Protein AF-A0A7X9A433-F1 (afdb_monomer)

Sequence (56 aa):
MSLSFWLGIIQQGIMYGIMALGVYLTFRVLNYADLSVDGTFALGAAVVCTAIVNGI

Solvent-accessible surface area (backbone atoms only — not comparable to full-atom values): 3236 Å² total; per-residue (Å²): 136,59,72,66,57,58,52,49,52,52,54,51,50,55,55,50,50,56,52,50,50,54,37,51,50,35,34,74,72,69,76,40,83,58,56,62,63,61,52,50,52,54,51,51,51,51,52,51,51,51,36,54,75,71,74,102

Mean predicted aligned error: 5.98 Å

pLDDT: mean 88.22, std 6.55, range [65.25, 96.94]

Foldseek 3Di:
DDPVVVVVVVVVVVVVVVVVVVQVVCCVPVVDRPCVVVVVVVVVVVVVVVCVVVVD

Secondary structure (DSSP, 8-state):
--HHHHHHHHHHHHHHHHHHHHHHHHHHHHSS---HHHHHHHHHHHHHHHHHHTT-

Structure (mmCIF, N/CA/C/O backbone):
data_AF-A0A7X9A433-F1
#
_entry.id   AF-A0A7X9A433-F1
#
loop_
_atom_site.group_PDB
_atom_site.id
_atom_site.type_symbol
_atom_site.label_atom_id
_atom_site.label_alt_id
_atom_site.label_comp_id
_atom_site.label_asym_id
_atom_site.label_entity_id
_atom_site.label_seq_id
_atom_site.pdbx_PDB_ins_code
_atom_site.Cartn_x
_atom_site.Cartn_y
_atom_site.Cartn_z
_atom_site.occupancy
_atom_site.B_iso_or_equiv
_atom_site.auth_seq_id
_atom_site.auth_comp_id
_atom_site.auth_asym_id
_atom_site.auth_atom_id
_atom_site.pdbx_PDB_model_num
ATOM 1 N N . MET A 1 1 ? 27.429 2.785 1.464 1.00 65.25 1 MET A N 1
ATOM 2 C CA . MET A 1 1 ? 25.998 3.149 1.567 1.00 65.25 1 MET A CA 1
ATOM 3 C C . MET A 1 1 ? 25.782 4.382 0.707 1.00 65.25 1 MET A C 1
ATOM 5 O O . MET A 1 1 ? 26.342 5.421 1.031 1.00 65.25 1 MET A O 1
ATOM 9 N N . SER A 1 2 ? 25.107 4.253 -0.436 1.00 88.69 2 SER A N 1
ATOM 10 C CA . SER A 1 2 ? 24.899 5.374 -1.361 1.00 88.69 2 SER A CA 1
ATOM 11 C C . SER A 1 2 ? 23.825 6.334 -0.837 1.00 88.69 2 SER A C 1
ATOM 13 O O . SER A 1 2 ? 22.935 5.931 -0.090 1.00 88.69 2 SER A O 1
ATOM 15 N N . LEU A 1 3 ? 23.881 7.602 -1.250 1.00 85.44 3 LEU A N 1
ATOM 16 C CA . LEU A 1 3 ? 22.850 8.600 -0.934 1.00 85.44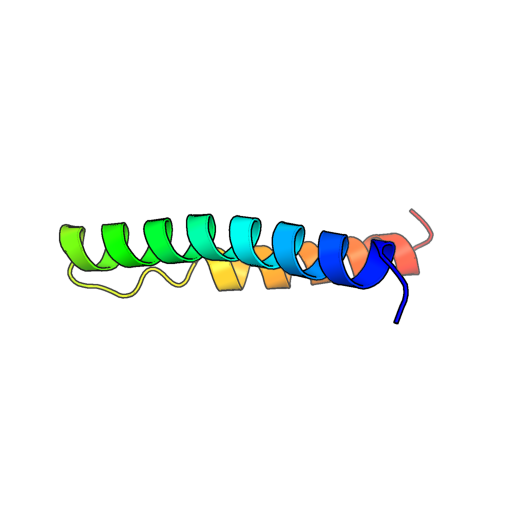 3 LEU A CA 1
ATOM 17 C C . LEU A 1 3 ? 21.453 8.159 -1.416 1.00 85.44 3 LEU A C 1
ATOM 19 O O . LEU A 1 3 ? 20.457 8.391 -0.737 1.00 85.44 3 LEU A O 1
ATOM 23 N N . SER A 1 4 ? 21.389 7.447 -2.544 1.00 90.75 4 SER A N 1
ATOM 24 C CA . SER A 1 4 ? 20.155 6.888 -3.109 1.00 90.75 4 SER A CA 1
ATOM 25 C C . SER A 1 4 ? 19.452 5.908 -2.169 1.00 90.75 4 SER A C 1
ATOM 27 O O . SER A 1 4 ? 18.227 5.875 -2.126 1.00 90.75 4 SER A O 1
ATOM 29 N N . PHE A 1 5 ? 20.211 5.133 -1.390 1.00 90.56 5 PHE A N 1
ATOM 30 C CA . PHE A 1 5 ? 19.645 4.190 -0.426 1.00 90.56 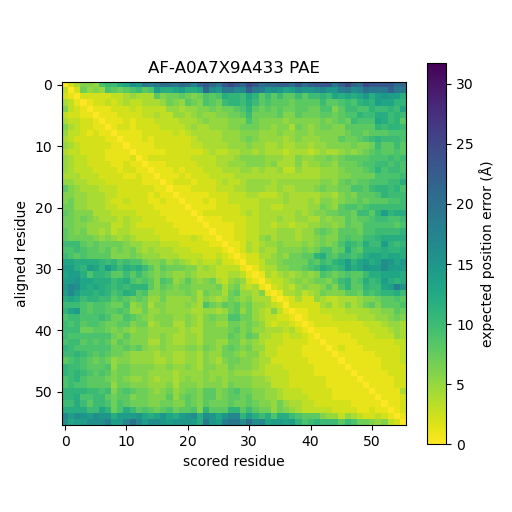5 PHE A CA 1
ATOM 31 C C . PHE A 1 5 ? 18.914 4.920 0.708 1.00 90.56 5 PHE A C 1
ATOM 33 O O . PHE A 1 5 ? 17.780 4.583 1.038 1.00 90.56 5 PHE A O 1
ATOM 40 N N . TRP A 1 6 ? 19.533 5.970 1.253 1.00 92.06 6 TRP A N 1
ATOM 41 C CA . TRP A 1 6 ? 18.933 6.791 2.307 1.00 92.06 6 TRP A CA 1
ATOM 42 C C . TRP A 1 6 ? 17.682 7.532 1.832 1.00 92.06 6 TRP A C 1
ATOM 44 O O . TRP A 1 6 ? 16.680 7.556 2.545 1.00 92.06 6 TRP A O 1
ATOM 54 N N . LEU A 1 7 ? 17.708 8.079 0.612 1.00 93.94 7 LEU A N 1
ATOM 55 C CA . LEU A 1 7 ? 16.532 8.709 0.006 1.00 93.94 7 LEU A CA 1
ATOM 56 C C . LEU A 1 7 ? 15.381 7.711 -0.190 1.00 93.94 7 LEU A C 1
ATOM 58 O O . LEU A 1 7 ? 14.240 8.040 0.128 1.00 93.94 7 LEU A O 1
ATOM 62 N N . GLY A 1 8 ? 15.679 6.484 -0.633 1.00 93.19 8 GLY A N 1
ATOM 63 C CA . GLY A 1 8 ? 14.676 5.427 -0.788 1.00 93.19 8 GLY A CA 1
ATOM 64 C C . GLY A 1 8 ? 13.993 5.050 0.530 1.00 93.19 8 GLY A C 1
ATOM 65 O O . GLY A 1 8 ? 12.770 4.942 0.577 1.00 93.19 8 GLY A O 1
ATOM 66 N N . ILE A 1 9 ? 14.756 4.927 1.622 1.00 93.88 9 ILE A N 1
ATOM 67 C CA . ILE A 1 9 ? 14.194 4.636 2.953 1.00 93.88 9 ILE A CA 1
ATOM 68 C C . ILE A 1 9 ? 13.247 5.749 3.405 1.00 93.88 9 ILE A C 1
ATOM 70 O O . ILE A 1 9 ? 12.146 5.466 3.875 1.00 93.88 9 ILE A O 1
ATOM 74 N N . ILE A 1 10 ? 13.660 7.011 3.258 1.00 94.50 10 ILE A N 1
ATOM 75 C CA . ILE A 1 10 ? 12.849 8.164 3.670 1.00 94.50 10 ILE A CA 1
ATOM 76 C C . ILE A 1 10 ? 11.552 8.217 2.858 1.00 94.50 10 ILE A C 1
ATOM 78 O O . ILE A 1 10 ? 10.477 8.402 3.428 1.00 94.50 10 ILE A O 1
ATOM 82 N N . GLN A 1 11 ? 11.638 8.003 1.545 1.00 94.38 11 GLN A N 1
ATOM 83 C CA . GLN A 1 11 ? 10.470 7.968 0.670 1.00 94.38 11 GLN A CA 1
ATOM 84 C C . GLN A 1 11 ? 9.487 6.866 1.084 1.00 94.38 11 GLN A C 1
ATOM 86 O O . GLN A 1 11 ? 8.294 7.138 1.232 1.00 94.38 11 GLN A O 1
ATOM 91 N N . GLN A 1 12 ? 9.978 5.646 1.318 1.00 91.31 12 GLN A N 1
ATOM 92 C CA . GLN A 1 12 ? 9.134 4.527 1.732 1.00 91.31 12 GLN A CA 1
ATOM 93 C C . GLN A 1 12 ? 8.506 4.7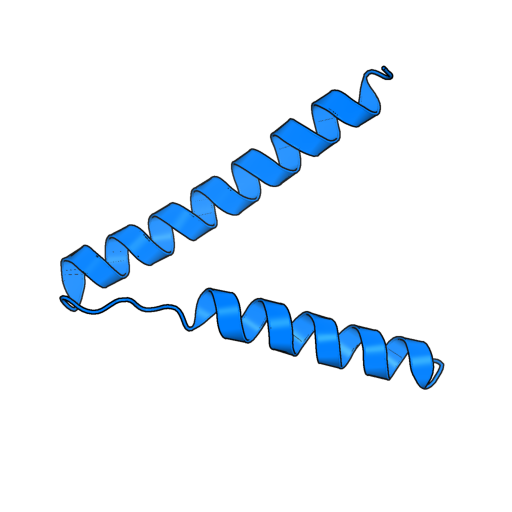78 3.114 1.00 91.31 12 GLN A C 1
ATOM 95 O O . GLN A 1 12 ? 7.318 4.526 3.310 1.00 91.31 12 GLN A O 1
ATOM 100 N N . GLY A 1 13 ? 9.277 5.326 4.060 1.00 92.4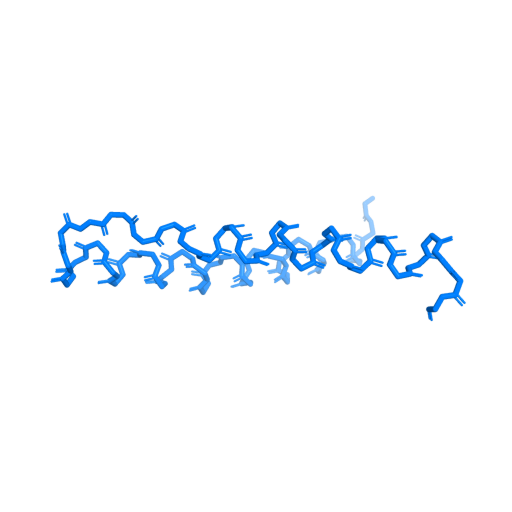4 13 GLY A N 1
ATOM 101 C CA . GLY A 1 13 ? 8.809 5.649 5.409 1.00 92.44 13 GLY A CA 1
ATOM 102 C C . GLY A 1 13 ? 7.702 6.704 5.428 1.00 92.44 13 GLY A C 1
ATOM 103 O O . GLY A 1 13 ? 6.720 6.544 6.150 1.00 92.44 13 GLY A O 1
ATOM 104 N N . ILE A 1 14 ? 7.806 7.744 4.594 1.00 93.81 14 ILE A N 1
ATOM 105 C CA . ILE A 1 14 ? 6.748 8.758 4.451 1.00 93.81 14 ILE A CA 1
ATOM 106 C C . ILE A 1 14 ? 5.479 8.138 3.847 1.00 93.81 14 ILE A C 1
ATOM 108 O O . ILE A 1 14 ? 4.378 8.418 4.322 1.00 93.81 14 ILE A O 1
ATOM 112 N N . MET A 1 15 ? 5.622 7.260 2.848 1.00 90.12 15 MET A N 1
ATOM 113 C CA . MET A 1 15 ? 4.490 6.549 2.241 1.00 90.12 15 MET A CA 1
ATOM 114 C C . MET A 1 15 ? 3.748 5.677 3.267 1.00 90.12 15 MET A C 1
ATOM 116 O O . MET A 1 15 ? 2.529 5.795 3.412 1.00 90.12 15 MET A O 1
ATOM 120 N N . TYR A 1 16 ? 4.479 4.861 4.036 1.00 88.62 16 TYR A N 1
ATOM 121 C CA . TYR A 1 16 ? 3.890 4.035 5.096 1.00 88.62 16 TYR A CA 1
ATOM 122 C C . TYR A 1 16 ? 3.339 4.865 6.266 1.00 88.62 16 TYR A C 1
ATOM 124 O O . TYR A 1 16 ? 2.365 4.458 6.895 1.00 88.62 16 TYR A O 1
ATOM 132 N N . GLY A 1 17 ? 3.891 6.052 6.535 1.00 91.00 17 GLY A N 1
ATOM 133 C CA . GLY A 1 17 ? 3.367 6.969 7.551 1.00 91.00 17 GLY A CA 1
ATOM 134 C C . GLY A 1 17 ? 1.947 7.459 7.244 1.00 91.00 17 GLY A C 1
ATOM 135 O O . GLY A 1 17 ? 1.091 7.467 8.129 1.00 91.00 17 GLY A O 1
ATOM 136 N N . ILE A 1 18 ? 1.665 7.808 5.984 1.00 89.00 18 ILE A N 1
ATOM 137 C CA . ILE A 1 18 ? 0.311 8.199 5.547 1.00 89.00 18 ILE A CA 1
ATOM 138 C C . ILE A 1 18 ? -0.652 7.007 5.645 1.00 89.00 18 ILE A C 1
ATOM 140 O O . ILE A 1 18 ? -1.784 7.161 6.104 1.00 89.00 18 ILE A O 1
ATOM 144 N N . MET A 1 19 ? -0.195 5.811 5.272 1.00 87.81 19 MET A N 1
ATOM 145 C CA . MET A 1 19 ? -0.979 4.578 5.393 1.00 87.81 19 MET A CA 1
ATOM 146 C C . MET A 1 19 ? -1.342 4.268 6.859 1.00 87.81 19 MET A C 1
ATOM 148 O O . MET A 1 19 ? -2.509 4.008 7.158 1.00 87.81 19 MET A O 1
ATOM 152 N N . ALA A 1 20 ? -0.397 4.413 7.793 1.00 87.94 20 ALA A N 1
ATOM 153 C CA . ALA A 1 20 ? -0.646 4.240 9.226 1.00 87.94 20 ALA A CA 1
ATOM 154 C C . ALA A 1 20 ? -1.648 5.265 9.798 1.00 87.94 20 ALA A C 1
ATOM 156 O O . ALA A 1 20 ? -2.454 4.921 10.665 1.00 87.94 20 ALA A O 1
ATOM 157 N N . LEU A 1 21 ? -1.650 6.508 9.297 1.00 89.12 21 LEU A N 1
ATOM 158 C CA . LEU A 1 21 ? -2.655 7.514 9.672 1.00 89.12 21 LEU A CA 1
ATOM 159 C C . LEU A 1 21 ? -4.071 7.115 9.236 1.00 89.12 21 LEU A C 1
ATOM 161 O O . LEU A 1 21 ? -5.018 7.335 9.991 1.00 89.12 21 LEU A O 1
ATOM 165 N N . GLY A 1 22 ? -4.222 6.501 8.058 1.00 86.44 22 GLY A N 1
ATOM 166 C CA . GLY A 1 22 ? -5.506 5.969 7.589 1.00 86.44 22 GLY A CA 1
ATOM 167 C C . GLY A 1 22 ? -6.063 4.894 8.525 1.00 86.44 22 GLY A C 1
ATOM 168 O O . GLY A 1 22 ? -7.215 4.983 8.947 1.00 86.44 22 GLY A O 1
ATOM 169 N N . VAL A 1 23 ? -5.213 3.947 8.931 1.00 85.94 23 VAL A N 1
ATOM 170 C CA . VAL A 1 23 ? -5.564 2.893 9.899 1.00 85.94 23 VAL A CA 1
ATOM 171 C C . VAL A 1 23 ? -5.916 3.489 11.268 1.00 85.94 23 VAL A C 1
ATOM 173 O O . VAL A 1 23 ? -6.896 3.096 11.896 1.00 85.94 23 VAL A O 1
ATOM 176 N N . TYR A 1 24 ? -5.164 4.486 11.738 1.00 87.81 24 TYR A N 1
ATOM 177 C CA . TYR A 1 24 ? -5.474 5.161 13.002 1.00 87.81 24 TYR A CA 1
ATOM 178 C C . TYR A 1 24 ? -6.854 5.842 12.986 1.00 87.81 24 TYR A C 1
ATOM 180 O O . TYR A 1 24 ? -7.602 5.760 13.964 1.00 87.81 24 TYR A O 1
ATOM 188 N N . LEU A 1 25 ? -7.211 6.503 11.881 1.00 88.19 25 LEU A N 1
ATOM 189 C CA . LEU A 1 25 ? -8.507 7.167 11.735 1.00 88.19 25 LEU A CA 1
ATOM 190 C C . LEU A 1 25 ? -9.666 6.167 11.751 1.00 88.19 25 LEU A C 1
ATOM 192 O O . LEU A 1 25 ? -10.664 6.413 12.430 1.00 88.19 25 LEU A O 1
ATOM 196 N N . THR A 1 26 ? -9.539 5.034 11.059 1.00 83.62 26 THR A N 1
ATOM 197 C CA . THR A 1 26 ? -10.590 4.006 11.031 1.00 83.62 26 THR A CA 1
ATOM 198 C C . THR A 1 26 ? -10.769 3.339 12.390 1.00 83.62 26 THR A C 1
ATOM 200 O O . THR A 1 26 ? -11.907 3.210 12.845 1.00 83.62 26 THR A O 1
ATOM 203 N N . PHE A 1 2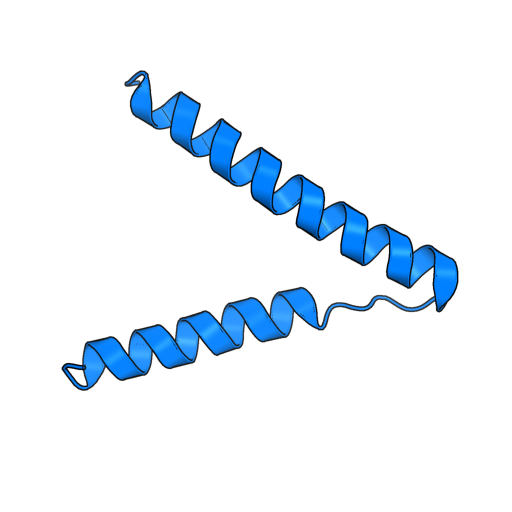7 ? -9.679 3.057 13.113 1.00 85.44 27 PHE A N 1
ATOM 204 C CA . PHE A 1 27 ? -9.756 2.620 14.510 1.00 85.44 27 PHE A CA 1
ATOM 205 C C . PHE A 1 27 ? -10.491 3.628 15.398 1.00 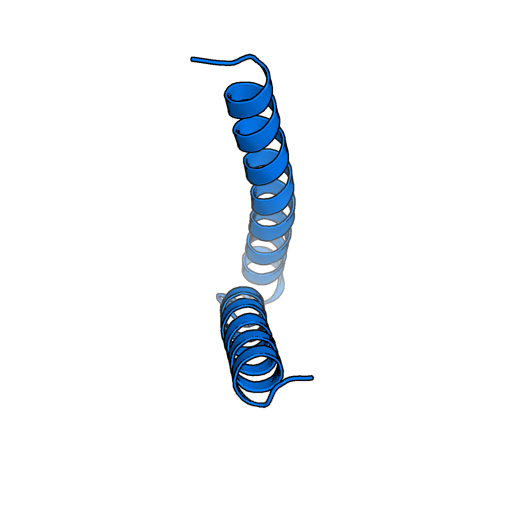85.44 27 PHE A C 1
ATOM 207 O O . PHE A 1 27 ? -11.309 3.235 16.228 1.00 85.44 27 PHE A O 1
ATOM 214 N N . ARG A 1 28 ? -10.221 4.927 15.221 1.00 87.00 28 ARG A N 1
ATOM 215 C CA . ARG A 1 28 ? -10.828 5.990 16.033 1.00 87.00 28 ARG A CA 1
ATOM 216 C C . ARG A 1 28 ? -12.311 6.216 15.728 1.00 87.00 28 ARG A C 1
ATOM 218 O O . ARG A 1 28 ? -13.045 6.613 16.629 1.00 87.00 28 ARG A O 1
ATOM 225 N N . VAL A 1 29 ? -12.742 6.014 14.483 1.00 89.00 29 VAL A N 1
ATOM 226 C CA . VAL A 1 29 ? -14.124 6.277 14.045 1.00 89.00 29 VAL A CA 1
ATOM 227 C C . VAL A 1 29 ? -15.014 5.040 14.173 1.00 89.00 29 VAL A C 1
ATOM 229 O O . VAL A 1 29 ? -16.121 5.147 14.693 1.00 89.00 29 VAL A O 1
ATOM 232 N N . LEU A 1 30 ? -14.553 3.874 13.709 1.00 83.25 30 LEU A N 1
ATOM 233 C CA . LEU A 1 30 ? -15.359 2.649 13.639 1.00 83.25 30 LEU A CA 1
ATOM 234 C C . LEU A 1 30 ? -15.147 1.689 14.820 1.00 83.25 30 LEU A C 1
ATOM 236 O O . LEU A 1 30 ? -15.864 0.695 14.906 1.00 83.25 30 LEU A O 1
ATOM 240 N N . ASN A 1 31 ? -14.187 1.949 15.721 1.00 80.62 31 ASN A N 1
ATOM 241 C CA . ASN A 1 31 ? -13.761 1.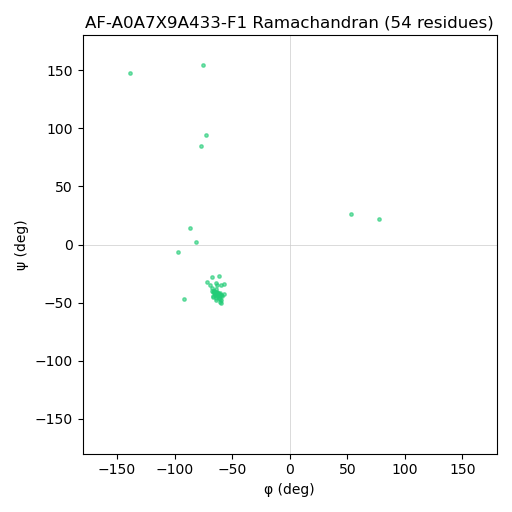002 16.767 1.00 80.62 31 ASN A CA 1
ATOM 242 C C . ASN A 1 31 ? -13.374 -0.388 16.213 1.00 80.62 31 ASN A C 1
ATOM 244 O O . ASN A 1 31 ? -13.467 -1.395 16.914 1.00 80.62 31 ASN A O 1
ATOM 248 N N . TYR A 1 32 ? -12.938 -0.456 14.953 1.00 78.88 32 TYR A N 1
ATOM 249 C CA . TYR A 1 32 ? -12.487 -1.681 14.302 1.00 78.88 32 TYR A CA 1
ATOM 250 C C . TYR A 1 32 ? -11.245 -1.410 13.450 1.00 78.88 32 TYR A C 1
ATOM 252 O O . TYR A 1 32 ? -11.081 -0.325 12.893 1.00 78.88 32 TYR A O 1
ATOM 260 N N . ALA A 1 33 ? -10.374 -2.417 13.373 1.00 73.50 33 ALA A N 1
ATOM 261 C CA . ALA A 1 33 ? -9.152 -2.400 12.586 1.00 73.50 33 ALA A CA 1
ATOM 262 C C . ALA A 1 33 ? -9.479 -2.511 11.094 1.00 73.50 33 ALA A C 1
ATOM 264 O O . ALA A 1 33 ? -9.627 -3.617 10.575 1.00 73.50 33 ALA A O 1
ATOM 265 N N . ASP A 1 34 ? -9.587 -1.389 10.386 1.00 74.31 34 ASP A N 1
ATOM 266 C CA . ASP A 1 34 ? -9.749 -1.440 8.933 1.00 74.31 34 ASP A CA 1
ATOM 267 C C . ASP A 1 34 ? -8.404 -1.752 8.252 1.00 74.31 34 ASP A C 1
ATOM 269 O O . ASP A 1 34 ? -7.653 -0.865 7.850 1.00 74.31 34 ASP A O 1
ATOM 273 N N . LEU A 1 35 ? -8.092 -3.049 8.170 1.00 80.19 35 LEU A N 1
ATOM 274 C CA . LEU A 1 35 ? -6.917 -3.616 7.495 1.00 80.19 35 LEU A CA 1
ATOM 275 C C . LEU A 1 35 ? -7.172 -3.871 5.994 1.00 80.19 35 LEU A C 1
ATOM 277 O O . LEU A 1 35 ? -6.405 -4.579 5.338 1.00 80.19 35 LEU A O 1
ATOM 281 N N . SER A 1 36 ? -8.242 -3.310 5.415 1.00 80.00 36 SER A N 1
ATOM 282 C CA . SER A 1 36 ? -8.551 -3.457 3.982 1.00 80.00 36 SER A CA 1
ATOM 283 C C . SER A 1 36 ? -7.457 -2.874 3.072 1.00 80.00 36 SER A C 1
ATOM 285 O O . SER A 1 36 ? -7.239 -3.363 1.959 1.00 80.00 36 SER A O 1
ATOM 287 N N . VAL A 1 37 ? -6.710 -1.880 3.562 1.00 75.94 37 VAL A N 1
ATOM 288 C CA . VAL A 1 37 ? -5.570 -1.268 2.861 1.00 75.94 37 VAL A CA 1
ATOM 289 C C . VAL A 1 37 ? -4.408 -2.254 2.692 1.00 75.94 37 VAL A C 1
ATOM 291 O O . VAL A 1 37 ? -3.828 -2.331 1.610 1.00 75.94 37 VAL A O 1
ATOM 294 N N . ASP A 1 38 ? -4.109 -3.069 3.706 1.00 81.56 38 ASP A N 1
ATOM 295 C CA . ASP A 1 38 ? -3.086 -4.119 3.591 1.00 81.56 38 ASP A CA 1
ATOM 296 C C . ASP A 1 38 ? -3.506 -5.201 2.585 1.00 81.56 38 ASP A C 1
ATOM 298 O O . ASP A 1 38 ? -2.707 -5.648 1.756 1.00 81.56 38 ASP A O 1
ATOM 302 N N . GLY A 1 39 ? -4.790 -5.579 2.599 1.00 82.94 39 GLY A N 1
ATOM 303 C CA . GLY A 1 39 ? -5.348 -6.552 1.657 1.00 82.94 39 GLY A CA 1
ATOM 304 C C . GLY A 1 39 ? -5.322 -6.069 0.203 1.00 82.94 39 GLY A C 1
ATOM 305 O O . GLY A 1 39 ? -4.956 -6.826 -0.697 1.00 82.94 39 GLY A O 1
ATOM 306 N N . THR A 1 40 ? -5.665 -4.801 -0.037 1.00 86.25 40 THR A N 1
ATOM 307 C CA . THR A 1 40 ? -5.659 -4.205 -1.385 1.00 86.25 40 THR A CA 1
ATOM 308 C C . THR A 1 40 ? -4.247 -4.038 -1.947 1.00 86.25 40 THR A C 1
ATOM 310 O O . THR A 1 40 ? -4.053 -4.278 -3.140 1.00 86.25 40 THR A O 1
ATOM 313 N N . PHE A 1 41 ? -3.246 -3.735 -1.112 1.00 86.19 41 PHE A N 1
ATOM 314 C CA . PHE A 1 41 ? -1.839 -3.709 -1.533 1.00 86.19 41 PHE A CA 1
ATOM 315 C C . PHE A 1 41 ? -1.329 -5.092 -1.959 1.00 86.19 41 PHE A C 1
ATOM 317 O O . PHE A 1 41 ? -0.739 -5.225 -3.034 1.00 86.19 41 PHE A O 1
ATOM 324 N N . ALA A 1 42 ? -1.582 -6.131 -1.155 1.00 89.00 42 ALA A N 1
ATOM 325 C CA . ALA A 1 42 ? -1.165 -7.496 -1.478 1.00 89.00 42 ALA A CA 1
ATOM 326 C C . ALA A 1 42 ? -1.872 -8.035 -2.734 1.00 89.00 42 ALA A C 1
ATOM 328 O O . ALA A 1 42 ? -1.231 -8.638 -3.597 1.00 89.00 42 ALA A O 1
ATOM 329 N N . LEU A 1 43 ? -3.178 -7.773 -2.873 1.00 92.00 43 LEU A N 1
ATOM 330 C CA . LEU A 1 43 ? -3.948 -8.153 -4.059 1.00 92.00 43 LEU A CA 1
ATOM 331 C C . LEU A 1 43 ? -3.441 -7.429 -5.312 1.00 92.00 43 LEU A C 1
ATOM 333 O O . LEU A 1 43 ? -3.233 -8.066 -6.341 1.00 92.00 43 LEU A O 1
ATOM 337 N N . GLY A 1 44 ? -3.203 -6.117 -5.228 1.00 91.69 44 GLY A N 1
ATOM 338 C CA . GLY A 1 44 ? -2.647 -5.337 -6.334 1.00 91.69 44 GLY A CA 1
ATOM 339 C C . GLY A 1 44 ? -1.277 -5.858 -6.770 1.00 91.69 44 GLY A C 1
ATOM 340 O O . GLY A 1 44 ? -1.048 -6.051 -7.962 1.00 91.69 44 GLY A O 1
ATOM 341 N N . ALA A 1 45 ? -0.400 -6.179 -5.815 1.00 91.94 45 ALA A N 1
ATOM 342 C CA . ALA A 1 45 ? 0.893 -6.797 -6.101 1.00 91.94 45 ALA A CA 1
ATOM 343 C C . ALA A 1 45 ? 0.742 -8.167 -6.781 1.00 91.94 45 ALA A C 1
ATOM 345 O O . ALA A 1 45 ? 1.442 -8.445 -7.752 1.00 91.94 45 ALA A O 1
ATOM 346 N N . ALA A 1 46 ? -0.196 -9.003 -6.325 1.00 94.69 46 ALA A N 1
ATOM 347 C CA . ALA A 1 46 ? -0.480 -10.287 -6.959 1.00 94.69 46 ALA A CA 1
ATOM 348 C C . ALA A 1 46 ? -0.963 -10.115 -8.409 1.00 94.69 46 ALA A C 1
ATOM 350 O O . ALA A 1 46 ? -0.469 -10.812 -9.289 1.00 94.69 46 ALA A O 1
ATOM 351 N N . VAL A 1 47 ? -1.867 -9.164 -8.671 1.00 95.31 47 VAL A N 1
ATOM 352 C CA . VAL A 1 47 ? -2.374 -8.860 -10.022 1.00 95.31 47 VAL A CA 1
ATOM 353 C C . VAL A 1 47 ? -1.269 -8.327 -10.938 1.00 95.31 47 VAL A C 1
ATOM 355 O O . VAL A 1 47 ? -1.178 -8.726 -12.095 1.00 95.31 47 VAL A O 1
ATOM 358 N N . VAL A 1 48 ? -0.398 -7.452 -10.436 1.00 95.56 48 VAL A N 1
ATOM 359 C CA . VAL A 1 48 ? 0.741 -6.944 -11.215 1.00 95.56 48 VAL A CA 1
ATOM 360 C C . VAL A 1 48 ? 1.737 -8.065 -11.507 1.00 95.56 48 VAL A C 1
ATOM 362 O O . VAL A 1 48 ? 2.174 -8.214 -12.644 1.00 95.56 48 VAL A O 1
ATOM 365 N N . CYS A 1 49 ? 2.058 -8.903 -10.520 1.00 95.62 49 CYS A N 1
ATOM 366 C CA . CYS A 1 49 ? 2.925 -10.062 -10.726 1.00 95.62 49 CYS A CA 1
ATOM 367 C C . CYS A 1 49 ? 2.345 -11.029 -11.760 1.00 95.62 49 CYS A C 1
ATOM 369 O O . CYS A 1 49 ? 3.081 -11.505 -12.621 1.00 95.62 49 CYS A O 1
ATOM 371 N N . THR A 1 50 ? 1.041 -11.316 -11.711 1.00 96.19 50 THR A N 1
ATOM 372 C CA . THR A 1 50 ? 0.413 -12.184 -12.713 1.00 96.19 5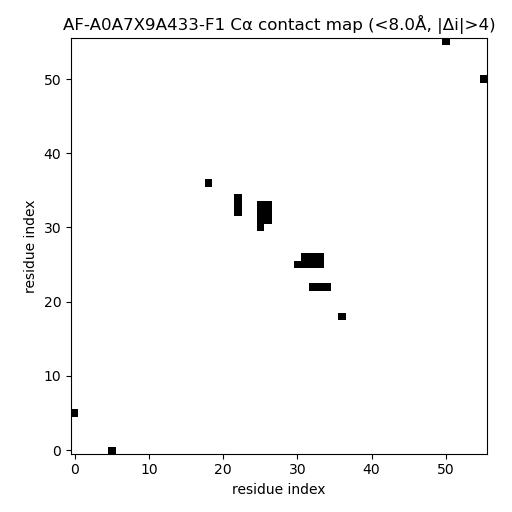0 THR A CA 1
ATOM 373 C C . THR A 1 50 ? 0.394 -11.536 -14.093 1.00 96.19 50 THR A C 1
ATOM 375 O O . THR A 1 50 ? 0.633 -12.241 -15.068 1.00 96.19 50 THR A O 1
ATOM 378 N N . ALA A 1 51 ? 0.175 -10.223 -14.207 1.00 96.50 51 ALA A N 1
ATOM 379 C CA . ALA A 1 51 ? 0.276 -9.506 -15.481 1.00 96.50 51 ALA A CA 1
ATOM 380 C C . ALA A 1 51 ? 1.687 -9.621 -16.087 1.00 96.50 51 ALA A C 1
ATOM 382 O O . ALA A 1 51 ? 1.825 -10.100 -17.212 1.00 96.50 51 ALA A O 1
ATOM 383 N N . ILE A 1 52 ? 2.722 -9.337 -15.286 1.00 96.94 5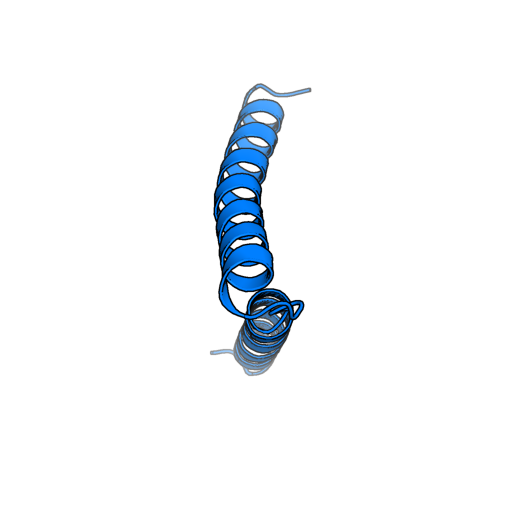2 ILE A N 1
ATOM 384 C CA . ILE A 1 52 ? 4.132 -9.445 -15.692 1.00 96.94 52 ILE A CA 1
ATOM 385 C C . ILE A 1 52 ? 4.471 -10.875 -16.136 1.00 96.94 52 ILE A C 1
ATOM 387 O O . ILE A 1 52 ? 5.113 -11.070 -17.167 1.00 96.94 52 ILE A O 1
ATOM 391 N N . VAL A 1 53 ? 4.030 -11.893 -15.385 1.00 96.50 53 VAL A N 1
ATOM 392 C CA . VAL A 1 53 ? 4.258 -13.311 -15.734 1.00 96.50 53 VAL A CA 1
ATOM 393 C C . VAL A 1 53 ? 3.558 -13.695 -17.042 1.00 96.50 53 VAL A C 1
ATOM 395 O O . VAL A 1 53 ? 4.092 -14.499 -17.803 1.00 96.50 53 VAL A O 1
ATOM 398 N N . ASN A 1 54 ? 2.398 -13.105 -17.329 1.00 95.62 54 ASN A N 1
ATOM 399 C CA . ASN A 1 54 ? 1.669 -13.308 -18.583 1.00 95.62 54 ASN A CA 1
ATOM 400 C C . ASN A 1 54 ? 2.202 -12.454 -19.752 1.00 95.62 54 ASN A C 1
ATOM 402 O O . ASN A 1 54 ? 1.661 -12.539 -20.853 1.00 95.62 54 ASN A O 1
ATOM 406 N N . GLY A 1 55 ? 3.263 -11.665 -19.546 1.00 90.06 55 GLY A N 1
ATOM 407 C CA . GLY A 1 55 ? 3.898 -10.857 -20.591 1.00 90.06 55 GLY A CA 1
ATOM 408 C C . GLY A 1 55 ? 3.148 -9.572 -20.953 1.00 90.06 55 GLY A C 1
ATOM 409 O O . GLY A 1 55 ? 3.336 -9.067 -22.061 1.00 90.06 55 GLY A O 1
ATOM 410 N N . ILE A 1 56 ? 2.302 -9.074 -20.045 1.00 81.56 56 ILE A N 1
ATOM 411 C CA . ILE A 1 56 ? 1.589 -7.788 -20.135 1.00 81.56 56 ILE A CA 1
ATOM 412 C C . ILE A 1 56 ? 2.347 -6.756 -19.299 1.00 81.56 56 ILE A C 1
ATOM 414 O O . ILE A 1 56 ? 2.584 -5.646 -19.822 1.00 81.56 56 ILE A O 1
#

Radius of gyration: 15.61 Å; Cα contacts (8 Å, |Δi|>4): 13; chains: 1; bounding box: 41×22×37 Å